Protein AF-A0A0L7LSF8-F1 (afdb_monomer_lite)

Foldseek 3Di:
DDPPPPPPPPVDDDLVVVLVVLVVVLVVCVVVDVALVVSLVVLLQLLLVLLLVVLVVVCVPVVDDDDPAVVSVVVSPDDDWDADPVRPDIDDDDPDDSNCPPPDDDPDRPHPSNSSNVSNSNNNVVD

InterPro domains:
  IPR007194 Transport protein particle (TRAPP) component [PF04051] (19-127)
  IPR016721 Bet3 family [PTHR13048] (2-127)
  IPR016721 Bet3 family [cd14942] (14-127)
  IPR024096 NO signalling/Golgi transport ligand-binding domain superfamily [SSF111126] (11-127)

Structure (mmCIF, N/CA/C/O backbone):
data_AF-A0A0L7LSF8-F1
#
_entry.id   AF-A0A0L7LSF8-F1
#
loop_
_atom_site.group_PDB
_atom_site.id
_atom_site.type_symbol
_atom_site.label_atom_id
_atom_site.label_alt_id
_atom_site.label_comp_id
_atom_site.label_asym_id
_atom_site.label_entity_id
_atom_site.label_seq_id
_atom_site.pdbx_PDB_ins_code
_atom_site.Cartn_x
_atom_site.Cartn_y
_atom_site.Cartn_z
_atom_site.occupancy
_atom_site.B_iso_or_equiv
_atom_site.auth_seq_id
_atom_site.auth_comp_id
_atom_site.auth_asym_id
_atom_site.auth_atom_id
_atom_site.pdbx_PDB_model_num
ATOM 1 N N . MET A 1 1 ? 38.636 9.812 12.679 1.00 36.56 1 MET A N 1
ATOM 2 C CA . MET A 1 1 ? 38.181 8.416 12.519 1.00 36.56 1 MET A CA 1
ATOM 3 C C . MET A 1 1 ? 36.666 8.426 12.444 1.00 36.56 1 MET A C 1
ATOM 5 O O . MET A 1 1 ? 36.015 8.691 13.445 1.00 36.56 1 MET A O 1
ATOM 9 N N . SER A 1 2 ? 36.125 8.290 11.232 1.00 43.12 2 SER A N 1
ATOM 10 C CA . SER A 1 2 ? 34.681 8.303 10.990 1.00 43.12 2 SER A CA 1
ATOM 11 C C . SER A 1 2 ? 34.068 7.060 11.625 1.00 43.12 2 SER A C 1
ATOM 13 O O . SER A 1 2 ? 34.547 5.953 11.381 1.00 43.12 2 SER A O 1
ATOM 15 N N . ARG A 1 3 ? 33.050 7.242 12.472 1.00 41.69 3 ARG A N 1
ATOM 16 C CA . ARG A 1 3 ? 32.240 6.140 12.989 1.00 41.69 3 ARG A CA 1
ATOM 17 C C . ARG A 1 3 ? 31.633 5.431 11.783 1.00 41.69 3 ARG A C 1
ATOM 19 O O . ARG A 1 3 ? 30.719 5.963 11.159 1.00 41.69 3 ARG A O 1
ATOM 26 N N . GLN A 1 4 ? 32.152 4.245 11.468 1.00 39.53 4 GLN A N 1
ATOM 27 C CA . GLN A 1 4 ? 31.444 3.242 10.685 1.00 39.53 4 GLN A CA 1
ATOM 28 C C . GLN A 1 4 ? 30.123 2.992 11.411 1.00 39.53 4 GLN A C 1
ATOM 30 O O . GLN A 1 4 ? 30.052 2.250 12.387 1.00 39.53 4 GLN A O 1
ATOM 35 N N . THR A 1 5 ? 29.082 3.694 10.980 1.00 42.62 5 THR A N 1
ATOM 36 C CA . THR A 1 5 ? 27.708 3.285 11.214 1.00 42.62 5 THR A CA 1
ATOM 37 C C . THR A 1 5 ? 27.631 1.925 10.550 1.00 42.62 5 THR A C 1
ATOM 39 O O . THR A 1 5 ? 27.768 1.822 9.329 1.00 42.62 5 THR A O 1
ATOM 42 N N . SER A 1 6 ? 27.548 0.871 11.356 1.00 41.12 6 SER A N 1
ATOM 43 C CA . SER A 1 6 ? 27.211 -0.454 10.869 1.00 41.12 6 SER A CA 1
ATOM 44 C C . SER A 1 6 ? 25.971 -0.282 9.999 1.00 41.12 6 SER A C 1
ATOM 46 O O . SER A 1 6 ? 24.894 0.053 10.490 1.00 41.12 6 SER A O 1
ATOM 48 N N . ARG A 1 7 ? 26.135 -0.419 8.677 1.00 48.44 7 ARG A N 1
ATOM 49 C CA . ARG A 1 7 ? 25.002 -0.653 7.791 1.00 48.44 7 ARG A CA 1
ATOM 50 C C . ARG A 1 7 ? 24.375 -1.911 8.361 1.00 48.44 7 ARG A C 1
ATOM 52 O O . ARG A 1 7 ? 24.976 -2.975 8.255 1.00 48.44 7 ARG A O 1
ATOM 59 N N . LEU A 1 8 ? 23.251 -1.771 9.060 1.00 45.44 8 LEU A N 1
ATOM 60 C CA . LEU A 1 8 ? 22.424 -2.917 9.393 1.00 45.44 8 LEU A CA 1
ATOM 61 C C . LEU A 1 8 ? 22.259 -3.664 8.070 1.00 45.44 8 LEU A C 1
ATOM 63 O O . LEU A 1 8 ? 21.849 -3.054 7.078 1.00 45.44 8 LEU A O 1
ATOM 67 N N . ASP A 1 9 ? 22.684 -4.925 8.014 1.00 45.66 9 ASP A N 1
ATOM 68 C CA . ASP A 1 9 ? 22.401 -5.782 6.873 1.00 45.66 9 ASP A CA 1
ATOM 69 C C . ASP A 1 9 ? 20.872 -5.833 6.779 1.00 45.66 9 ASP A C 1
ATOM 71 O O . ASP A 1 9 ? 20.207 -6.575 7.498 1.00 45.66 9 ASP A O 1
ATOM 75 N N . ALA A 1 10 ? 20.290 -4.990 5.920 1.00 50.72 10 ALA A N 1
ATOM 76 C CA . ALA A 1 10 ? 18.844 -4.879 5.718 1.00 50.72 10 ALA A CA 1
ATOM 77 C C . ALA A 1 10 ? 18.215 -6.213 5.262 1.00 50.72 10 ALA A C 1
ATOM 79 O O . ALA A 1 10 ? 16.999 -6.346 5.189 1.00 50.72 10 ALA A O 1
ATOM 80 N N . LYS A 1 11 ? 19.060 -7.215 4.981 1.00 52.69 11 LYS A N 1
ATOM 81 C CA . LYS A 1 11 ? 18.747 -8.555 4.494 1.00 52.69 11 LYS A CA 1
ATOM 82 C C . LYS A 1 11 ? 17.921 -9.435 5.433 1.00 52.69 11 LYS A C 1
ATOM 84 O O . LYS A 1 11 ? 17.528 -10.510 4.990 1.00 52.69 11 LYS A O 1
ATOM 89 N N . LYS A 1 12 ? 17.638 -9.051 6.682 1.00 55.84 12 LYS A N 1
ATOM 90 C CA . LYS A 1 12 ? 16.755 -9.863 7.540 1.00 55.84 12 LYS A CA 1
ATOM 91 C C . LYS A 1 12 ? 16.122 -9.072 8.686 1.00 55.84 12 LYS A C 1
ATOM 93 O O . LYS A 1 12 ? 16.293 -9.403 9.854 1.00 55.84 12 LYS A O 1
ATOM 98 N N . VAL A 1 13 ? 15.384 -8.010 8.373 1.00 61.84 13 VAL A N 1
ATOM 99 C CA . VAL A 1 13 ? 14.396 -7.527 9.350 1.00 61.84 13 VAL A CA 1
ATOM 100 C C . VAL A 1 13 ? 13.316 -8.604 9.469 1.00 61.84 13 VAL A C 1
ATOM 102 O O . VAL A 1 13 ? 12.840 -9.105 8.452 1.00 61.84 13 VAL A O 1
ATOM 105 N N . ASN A 1 14 ? 12.988 -9.005 10.699 1.00 76.44 14 ASN A N 1
ATOM 106 C CA . ASN A 1 14 ? 11.994 -10.045 10.957 1.00 76.44 14 ASN A CA 1
ATOM 107 C C . ASN A 1 14 ? 10.616 -9.576 10.446 1.00 76.44 14 ASN A C 1
ATOM 109 O O . ASN A 1 14 ? 10.157 -8.503 10.845 1.00 76.44 14 ASN A O 1
ATOM 113 N N . SER A 1 15 ? 9.973 -10.358 9.573 1.00 81.62 15 SER A N 1
ATOM 114 C CA . SER A 1 15 ? 8.618 -10.082 9.079 1.00 81.62 15 SER A CA 1
ATOM 115 C C . SER A 1 15 ? 7.634 -9.931 10.233 1.00 81.62 15 SER A C 1
ATOM 117 O O . SER A 1 15 ? 6.815 -9.019 10.206 1.00 81.62 15 SER A O 1
ATOM 119 N N . GLU A 1 16 ? 7.804 -10.712 11.300 1.00 85.19 16 GLU A N 1
ATOM 120 C CA . GLU A 1 16 ? 6.983 -10.639 12.511 1.00 85.19 16 GLU A CA 1
ATOM 121 C C . GLU A 1 16 ? 7.052 -9.256 13.172 1.00 85.19 16 GLU A C 1
ATOM 123 O O . GLU A 1 16 ? 6.048 -8.710 13.632 1.00 85.19 16 GLU A O 1
ATOM 128 N N . LEU A 1 17 ? 8.238 -8.638 13.191 1.00 88.19 17 LEU A N 1
ATOM 129 C CA . LEU A 1 17 ? 8.400 -7.302 13.759 1.00 88.19 17 LEU A CA 1
ATOM 130 C C . LEU A 1 17 ? 7.623 -6.271 12.936 1.00 88.19 17 LEU A C 1
ATOM 132 O O . LEU A 1 17 ? 6.971 -5.395 13.508 1.00 88.19 17 LEU A O 1
ATOM 136 N N . LEU A 1 18 ? 7.661 -6.387 11.606 1.00 89.19 18 LEU A N 1
ATOM 137 C CA . LEU A 1 18 ? 6.891 -5.520 10.719 1.00 89.19 18 LEU A CA 1
ATOM 138 C C . LEU A 1 18 ? 5.385 -5.733 10.913 1.00 89.19 18 LEU A C 1
ATOM 140 O O . LEU A 1 18 ? 4.664 -4.749 11.071 1.00 89.19 18 LEU A O 1
ATOM 144 N N . THR A 1 19 ? 4.918 -6.985 10.962 1.00 90.00 19 THR A N 1
ATOM 145 C CA . THR A 1 19 ? 3.495 -7.299 11.162 1.00 90.00 19 THR A CA 1
ATOM 146 C C . THR A 1 19 ? 2.986 -6.773 12.500 1.00 90.00 19 THR A C 1
ATOM 148 O O . THR A 1 19 ? 1.928 -6.154 12.550 1.00 90.00 19 THR A O 1
ATOM 151 N N . LEU A 1 20 ? 3.760 -6.927 13.581 1.00 90.75 20 LEU A N 1
ATOM 152 C CA . LEU A 1 20 ? 3.377 -6.437 14.909 1.00 90.75 20 LEU A CA 1
ATOM 153 C C . LEU A 1 20 ? 3.381 -4.907 14.974 1.00 90.75 20 LEU A C 1
ATOM 155 O O . LEU A 1 20 ? 2.462 -4.309 15.532 1.00 90.75 20 LEU A O 1
ATOM 159 N N . THR A 1 21 ? 4.380 -4.261 14.366 1.00 92.06 21 THR A N 1
ATOM 160 C CA . THR A 1 21 ? 4.449 -2.792 14.298 1.00 92.06 21 THR A CA 1
ATOM 161 C C . THR A 1 21 ? 3.269 -2.227 13.511 1.00 92.06 21 THR A C 1
ATOM 163 O O . THR A 1 21 ? 2.642 -1.254 13.931 1.00 92.06 21 THR A O 1
ATOM 166 N N . TYR A 1 22 ? 2.930 -2.861 12.388 1.00 93.56 22 TYR A N 1
ATOM 167 C CA . TYR A 1 22 ? 1.778 -2.480 11.586 1.00 93.56 22 TYR A CA 1
ATOM 168 C C . TYR A 1 22 ? 0.454 -2.720 12.328 1.00 93.56 22 TYR A C 1
ATOM 170 O O . TYR A 1 22 ? -0.408 -1.843 12.354 1.00 93.56 22 TYR A O 1
ATOM 178 N N . GLY A 1 23 ? 0.314 -3.853 13.020 1.00 92.81 23 GLY A N 1
ATOM 179 C CA . GLY A 1 23 ? -0.825 -4.140 13.893 1.00 92.81 23 GLY A CA 1
ATOM 180 C C . GLY A 1 23 ? -1.019 -3.099 14.992 1.00 92.81 23 GLY A C 1
ATOM 181 O O . GLY A 1 23 ? -2.147 -2.656 15.211 1.00 92.81 23 GLY A O 1
ATOM 182 N N . ALA A 1 24 ? 0.062 -2.647 15.632 1.00 92.81 24 ALA A N 1
ATOM 183 C CA . ALA A 1 24 ? 0.010 -1.581 16.630 1.00 92.81 24 ALA A CA 1
ATOM 184 C C . ALA A 1 24 ? -0.448 -0.243 16.025 1.00 92.81 24 ALA A C 1
ATOM 186 O O . ALA A 1 24 ? -1.299 0.427 16.610 1.00 92.81 24 ALA A O 1
ATOM 187 N N . LEU A 1 25 ? 0.056 0.114 14.838 1.00 93.62 25 LEU A N 1
ATOM 188 C CA . LEU A 1 25 ? -0.365 1.316 14.112 1.00 93.62 25 LEU A CA 1
ATOM 189 C C . LEU A 1 25 ? -1.866 1.283 13.797 1.00 93.62 25 LEU A C 1
ATOM 191 O O . LEU A 1 25 ? -2.587 2.212 14.153 1.00 93.62 25 LEU A O 1
ATOM 195 N N . VAL A 1 26 ? -2.351 0.203 13.179 1.00 92.38 26 VAL A N 1
ATOM 196 C CA . VAL A 1 26 ? -3.772 0.062 12.824 1.00 92.38 26 VAL A C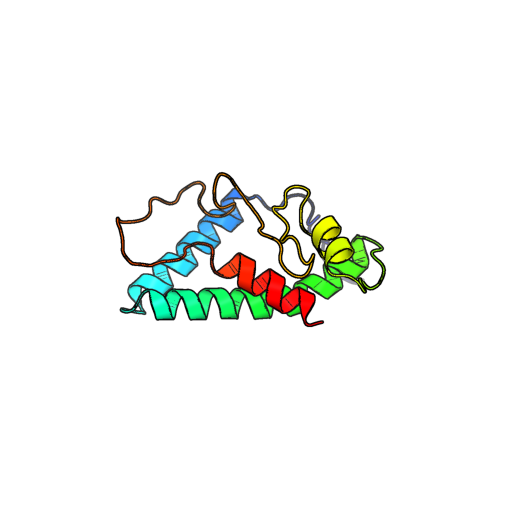A 1
ATOM 197 C C . VAL A 1 26 ? -4.649 0.059 14.078 1.00 92.38 26 VAL A C 1
ATOM 199 O O . VAL A 1 26 ? -5.685 0.718 14.104 1.00 92.38 26 VAL A O 1
ATOM 202 N N . SER A 1 27 ? -4.214 -0.621 15.143 1.00 91.19 27 SER A N 1
ATOM 203 C CA . SER A 1 27 ? -4.931 -0.647 16.423 1.00 91.19 27 SER A CA 1
ATOM 204 C C . SER A 1 27 ? -5.049 0.741 17.046 1.00 91.19 27 SER A C 1
ATOM 206 O O . SER A 1 27 ? -6.077 1.056 17.640 1.00 91.19 27 SER A O 1
ATOM 208 N N . GLN A 1 28 ? -4.014 1.575 16.922 1.00 93.00 28 GLN A N 1
ATOM 209 C CA . GLN A 1 28 ? -4.063 2.958 17.387 1.00 93.00 28 GLN A CA 1
ATOM 210 C C . GLN A 1 28 ? -5.031 3.791 16.540 1.00 93.00 28 GLN A C 1
ATOM 212 O O . GLN A 1 28 ? -5.873 4.493 17.091 1.00 93.00 28 GLN A O 1
ATOM 217 N N . MET A 1 29 ? -4.980 3.656 15.213 1.00 92.44 29 MET A N 1
ATOM 218 C CA . MET A 1 29 ? -5.876 4.381 14.306 1.00 92.44 29 MET A CA 1
ATOM 219 C C . MET A 1 29 ? -7.347 4.026 14.538 1.00 92.44 29 MET A C 1
ATOM 221 O O . MET A 1 29 ? -8.185 4.917 14.552 1.00 92.44 29 MET A O 1
ATOM 225 N N . LEU A 1 30 ? -7.660 2.751 14.783 1.00 90.31 30 LEU A N 1
ATOM 226 C CA . LEU A 1 30 ? -9.021 2.302 15.102 1.00 90.31 30 LEU A CA 1
ATOM 227 C C . LEU A 1 30 ? -9.539 2.820 16.451 1.00 90.31 30 LEU A C 1
ATOM 229 O O . LEU A 1 30 ? -10.747 2.866 16.656 1.00 90.31 30 LEU A O 1
ATOM 233 N N . LYS A 1 31 ? -8.651 3.183 17.385 1.00 91.06 31 LYS A N 1
ATOM 234 C CA . LYS A 1 31 ? -9.043 3.809 18.659 1.00 91.06 31 LYS A CA 1
ATOM 235 C C . LYS A 1 31 ? -9.309 5.304 18.509 1.00 91.06 31 LYS A C 1
ATOM 237 O O . LYS A 1 31 ? -10.118 5.846 19.252 1.00 91.06 31 LYS A O 1
ATOM 242 N N . GLU A 1 32 ? -8.591 5.963 17.604 1.00 92.69 32 GLU A N 1
ATOM 243 C CA . GLU A 1 32 ? -8.659 7.415 17.404 1.00 92.69 32 GLU A CA 1
ATOM 244 C C . GLU A 1 32 ? -9.689 7.830 16.346 1.00 92.69 32 GLU A C 1
ATOM 246 O O . GLU A 1 32 ? -10.181 8.956 16.376 1.00 92.69 32 GLU A O 1
ATOM 251 N N . ILE A 1 33 ? -10.013 6.939 15.407 1.00 90.19 33 ILE A N 1
ATOM 252 C CA . ILE A 1 33 ? -10.901 7.204 14.276 1.00 90.19 33 ILE A CA 1
ATOM 253 C C . ILE A 1 33 ? -12.116 6.285 14.377 1.00 90.19 33 ILE A C 1
ATOM 255 O O . ILE A 1 33 ? -11.999 5.067 14.268 1.00 90.19 33 ILE A O 1
ATOM 259 N N . GLU A 1 34 ? -13.296 6.884 14.527 1.00 87.69 34 GLU A N 1
ATOM 260 C CA . GLU A 1 34 ? -14.563 6.148 14.609 1.00 87.69 34 GLU A CA 1
ATOM 261 C C . GLU A 1 34 ? -14.953 5.503 13.270 1.00 87.69 34 GLU A C 1
ATOM 263 O O . GLU A 1 34 ? -15.523 4.413 13.245 1.00 87.69 34 GLU A O 1
ATOM 268 N N . ASN A 1 35 ? -14.641 6.166 12.149 1.00 90.44 35 ASN A N 1
ATOM 269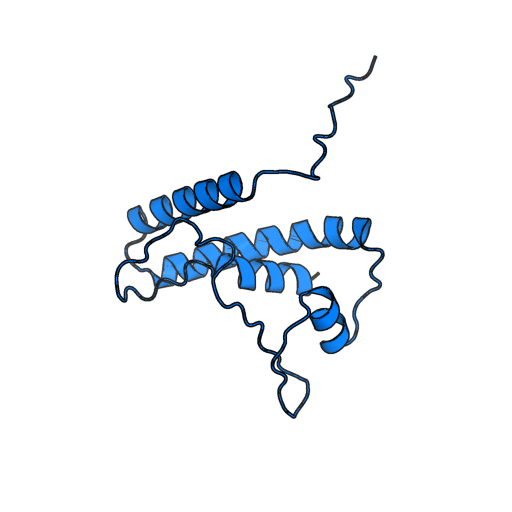 C CA . ASN A 1 35 ? -15.009 5.703 10.816 1.00 90.44 35 ASN A CA 1
ATOM 270 C C . ASN A 1 35 ? -13.905 4.831 10.170 1.00 90.44 35 ASN A C 1
ATOM 272 O O . ASN A 1 35 ? -12.837 5.346 9.817 1.00 90.44 35 ASN A O 1
ATOM 276 N N . PRO A 1 36 ? -14.161 3.537 9.914 1.00 89.62 36 PRO A N 1
ATOM 277 C CA . PRO A 1 36 ? -13.198 2.633 9.283 1.00 89.62 36 PRO A CA 1
ATOM 278 C C . PRO A 1 36 ? -12.799 3.054 7.858 1.00 89.62 36 PRO A C 1
ATOM 280 O O . PRO A 1 36 ? -11.676 2.779 7.433 1.00 89.62 36 PRO A O 1
ATOM 283 N N . ASP A 1 37 ? -13.655 3.772 7.126 1.00 92.06 37 ASP A N 1
ATOM 284 C CA . ASP A 1 37 ? -13.296 4.297 5.803 1.00 92.06 37 ASP A CA 1
ATOM 285 C C . ASP A 1 37 ? -12.225 5.386 5.875 1.00 92.06 37 ASP A C 1
ATOM 287 O O . ASP A 1 37 ? -11.375 5.496 4.988 1.00 92.06 37 ASP A O 1
ATOM 291 N N . ASP A 1 38 ? -12.224 6.180 6.942 1.00 93.56 38 ASP A N 1
ATOM 292 C CA . ASP A 1 38 ? -11.200 7.199 7.139 1.00 93.56 38 ASP A CA 1
ATOM 293 C C . ASP A 1 38 ? -9.877 6.563 7.583 1.00 93.56 38 ASP A C 1
ATOM 295 O O . ASP A 1 38 ? -8.817 6.997 7.127 1.00 93.56 38 ASP A O 1
ATOM 299 N N . VAL A 1 39 ? -9.921 5.458 8.339 1.00 93.38 39 VAL A N 1
ATOM 300 C CA . VAL A 1 39 ? -8.739 4.612 8.591 1.00 93.38 39 VAL A CA 1
ATOM 301 C C . VAL A 1 39 ? -8.168 4.087 7.271 1.00 93.38 39 VAL A C 1
ATOM 303 O O . VAL A 1 39 ? -6.967 4.221 7.035 1.00 93.38 39 VAL A O 1
ATOM 306 N N . ASN A 1 40 ? -9.012 3.571 6.370 1.00 94.12 40 ASN A N 1
ATOM 307 C CA . ASN A 1 40 ? -8.584 3.069 5.059 1.00 94.12 40 ASN A CA 1
ATOM 308 C C . ASN A 1 40 ? -7.849 4.143 4.239 1.00 94.12 40 ASN A C 1
ATOM 310 O O . ASN A 1 40 ? -6.767 3.881 3.710 1.00 94.12 40 ASN A O 1
ATOM 314 N N . LYS A 1 41 ? -8.395 5.367 4.174 1.00 95.25 41 LYS A N 1
ATOM 315 C CA . LYS A 1 41 ? -7.761 6.499 3.471 1.00 95.25 41 LYS A CA 1
ATOM 316 C C . LYS A 1 41 ? -6.415 6.874 4.085 1.00 95.25 41 LYS A C 1
ATOM 318 O O . LYS A 1 41 ? -5.466 7.182 3.364 1.00 95.25 41 LYS A O 1
ATOM 323 N N . GLN A 1 42 ? -6.320 6.870 5.414 1.00 95.25 42 GLN A N 1
ATOM 324 C CA . GLN A 1 42 ? -5.069 7.189 6.098 1.00 95.25 42 GLN A CA 1
ATOM 325 C C . GLN A 1 42 ? -4.007 6.108 5.872 1.00 95.25 42 GLN A C 1
ATOM 327 O O . GLN A 1 42 ? -2.861 6.446 5.583 1.00 95.25 42 GLN A O 1
ATOM 332 N N . LEU A 1 43 ? -4.377 4.824 5.920 1.00 95.25 43 LEU A N 1
ATOM 333 C CA . LEU A 1 43 ? -3.467 3.721 5.600 1.00 95.25 43 LEU A CA 1
ATOM 334 C C . LEU A 1 43 ? -2.947 3.820 4.165 1.00 95.25 43 LEU A C 1
ATOM 336 O O . LEU A 1 43 ? -1.742 3.695 3.941 1.00 95.25 43 LEU A O 1
ATOM 340 N N . GLU A 1 44 ? -3.823 4.123 3.206 1.00 95.81 44 GLU A N 1
ATOM 341 C CA . GLU A 1 44 ? -3.418 4.338 1.817 1.00 95.81 44 GLU A CA 1
ATOM 342 C C . GLU A 1 44 ? -2.468 5.538 1.687 1.00 95.81 44 GLU A C 1
ATOM 344 O O . GLU A 1 44 ? -1.454 5.456 0.996 1.00 95.81 44 GLU A O 1
ATOM 349 N N . ARG A 1 45 ? -2.737 6.646 2.389 1.00 96.19 45 ARG A N 1
ATOM 350 C CA . ARG A 1 45 ? -1.868 7.833 2.386 1.00 96.19 45 ARG A CA 1
ATOM 351 C C . ARG A 1 45 ? -0.484 7.542 2.968 1.00 96.19 45 ARG A C 1
ATOM 353 O O . ARG A 1 45 ? 0.516 8.018 2.428 1.00 96.19 45 ARG A O 1
ATOM 360 N N . ILE A 1 46 ? -0.416 6.784 4.063 1.00 96.25 46 ILE A N 1
ATOM 361 C CA . ILE A 1 46 ? 0.853 6.335 4.651 1.00 96.25 46 ILE A CA 1
ATOM 362 C C . ILE A 1 46 ? 1.602 5.473 3.634 1.00 96.25 46 ILE A C 1
ATOM 364 O O . ILE A 1 46 ? 2.767 5.751 3.349 1.00 96.25 46 ILE A O 1
ATOM 368 N N . GLY A 1 47 ? 0.911 4.503 3.028 1.00 95.88 47 GLY A N 1
ATOM 369 C CA . GLY A 1 47 ? 1.446 3.671 1.956 1.00 95.88 47 GLY A CA 1
ATOM 370 C C . GLY A 1 47 ? 2.011 4.499 0.808 1.00 95.88 47 GLY A C 1
ATOM 371 O O . GLY A 1 47 ? 3.168 4.326 0.449 1.00 95.88 47 GLY A O 1
ATOM 372 N N . TYR A 1 48 ? 1.252 5.463 0.292 1.00 97.50 48 TYR A N 1
ATOM 373 C CA . TYR A 1 48 ? 1.675 6.348 -0.795 1.00 97.50 48 TYR A CA 1
ATOM 374 C C . TYR A 1 48 ? 2.994 7.064 -0.492 1.00 97.50 48 TYR A C 1
ATOM 376 O O . TYR A 1 48 ? 3.935 6.999 -1.282 1.00 97.50 48 TYR A O 1
ATOM 384 N N . ASN A 1 49 ? 3.103 7.683 0.685 1.00 96.44 49 ASN A N 1
ATOM 385 C CA . ASN A 1 49 ? 4.330 8.369 1.091 1.00 96.44 49 ASN A CA 1
ATOM 386 C C . ASN A 1 49 ? 5.514 7.403 1.257 1.00 96.44 49 ASN A C 1
ATOM 388 O O . ASN A 1 49 ? 6.657 7.791 1.012 1.00 96.44 49 ASN A O 1
ATOM 392 N N . MET A 1 50 ? 5.256 6.160 1.680 1.00 95.44 50 MET A N 1
ATOM 393 C CA . MET A 1 50 ? 6.277 5.113 1.707 1.00 95.44 50 MET A CA 1
ATOM 394 C C . MET A 1 50 ? 6.704 4.728 0.289 1.00 95.44 50 MET A C 1
ATOM 396 O O . MET A 1 50 ? 7.899 4.708 0.014 1.00 95.44 50 MET A O 1
ATOM 400 N N . GLY A 1 51 ? 5.756 4.490 -0.619 1.00 94.75 51 GLY A N 1
ATOM 401 C CA . GLY A 1 51 ? 6.004 4.115 -2.013 1.00 94.75 51 GLY A CA 1
ATOM 402 C C . GLY A 1 51 ? 6.902 5.102 -2.754 1.00 94.75 51 GLY A C 1
ATOM 403 O O . GLY A 1 51 ? 7.902 4.696 -3.343 1.00 94.75 51 GLY A O 1
ATOM 404 N N . VAL A 1 52 ? 6.612 6.401 -2.619 1.00 95.25 52 VAL A N 1
ATOM 405 C CA . VAL A 1 52 ? 7.406 7.496 -3.213 1.00 95.25 52 VAL A CA 1
ATOM 406 C C . VAL A 1 52 ? 8.875 7.464 -2.771 1.00 95.25 52 VAL A C 1
ATOM 408 O O . VAL A 1 52 ? 9.751 7.890 -3.513 1.00 95.25 52 VAL A O 1
ATOM 411 N N . ARG A 1 53 ? 9.170 6.959 -1.567 1.00 93.81 53 ARG A N 1
ATOM 412 C CA . ARG A 1 53 ? 10.547 6.833 -1.057 1.00 93.81 53 ARG A CA 1
ATOM 413 C C . ARG A 1 53 ? 11.173 5.480 -1.384 1.00 93.81 53 ARG A C 1
ATOM 415 O O . ARG A 1 53 ? 12.375 5.396 -1.610 1.00 93.81 53 ARG A O 1
ATOM 422 N N . LEU A 1 54 ? 10.372 4.415 -1.378 1.00 91.12 54 LEU A N 1
ATOM 423 C CA . LEU A 1 54 ? 10.837 3.048 -1.617 1.00 91.12 54 LEU A CA 1
ATOM 424 C C . LEU A 1 54 ? 11.292 2.836 -3.062 1.00 91.12 54 LEU A C 1
ATOM 426 O O . LEU A 1 54 ? 12.208 2.049 -3.292 1.00 91.12 54 LEU A O 1
ATOM 430 N N . ILE A 1 55 ? 10.689 3.540 -4.022 1.00 91.44 55 ILE A N 1
ATOM 431 C CA . ILE A 1 55 ? 11.032 3.404 -5.441 1.00 91.44 55 ILE A CA 1
ATOM 432 C C . ILE A 1 55 ? 12.500 3.742 -5.736 1.00 91.44 55 ILE A C 1
ATOM 434 O O . ILE A 1 55 ? 13.136 3.042 -6.520 1.00 91.44 55 ILE A O 1
ATOM 438 N N . GLU A 1 56 ? 13.082 4.739 -5.064 1.00 89.00 56 GLU A N 1
ATOM 439 C CA . GLU A 1 56 ? 14.494 5.101 -5.253 1.00 89.00 56 GLU A CA 1
ATOM 440 C C . GLU A 1 56 ? 15.432 3.953 -4.847 1.00 89.00 56 GLU A C 1
ATOM 442 O O . GLU A 1 56 ? 16.350 3.596 -5.590 1.00 89.00 56 GLU A O 1
ATOM 447 N N . ASP A 1 57 ? 15.172 3.328 -3.693 1.00 88.44 57 ASP A N 1
ATOM 448 C CA . ASP A 1 57 ? 15.947 2.177 -3.215 1.00 88.44 57 ASP A CA 1
ATOM 449 C C . ASP A 1 57 ? 15.699 0.933 -4.091 1.00 88.44 57 ASP A C 1
ATOM 451 O O . ASP A 1 57 ? 16.635 0.188 -4.392 1.00 88.44 57 ASP A O 1
ATOM 455 N N . PHE A 1 58 ? 14.470 0.740 -4.583 1.00 88.44 58 PHE A N 1
ATOM 456 C CA . PHE A 1 58 ? 14.137 -0.334 -5.521 1.00 88.44 58 PHE A CA 1
ATOM 457 C C . PHE A 1 58 ? 14.913 -0.212 -6.840 1.00 88.44 58 PHE A C 1
ATOM 459 O O . PHE A 1 58 ? 15.528 -1.188 -7.285 1.00 88.44 58 PHE A O 1
ATOM 466 N N . LEU A 1 59 ? 14.931 0.975 -7.455 1.00 87.69 59 LEU A N 1
ATOM 467 C CA . LEU A 1 59 ? 15.650 1.226 -8.708 1.00 87.69 59 LEU A CA 1
ATOM 468 C C . LEU A 1 59 ? 17.165 1.073 -8.526 1.00 87.69 59 LEU A C 1
ATOM 470 O O . LEU A 1 59 ? 17.829 0.465 -9.368 1.00 87.69 59 LEU A O 1
ATOM 474 N N . ALA A 1 60 ? 17.706 1.535 -7.395 1.00 88.06 60 ALA A N 1
ATOM 475 C CA . ALA A 1 60 ? 19.127 1.403 -7.078 1.00 88.06 60 ALA A CA 1
ATOM 476 C C . ALA A 1 60 ? 19.577 -0.059 -6.888 1.00 88.06 60 ALA A C 1
ATOM 478 O O . ALA A 1 60 ? 20.737 -0.381 -7.150 1.00 88.06 60 ALA A O 1
ATOM 479 N N . ARG A 1 61 ? 18.686 -0.953 -6.431 1.00 86.69 61 ARG A N 1
ATOM 480 C CA . ARG A 1 61 ? 19.020 -2.358 -6.121 1.00 86.69 61 ARG A CA 1
ATOM 481 C C . ARG A 1 61 ? 18.682 -3.357 -7.219 1.00 86.69 61 ARG A C 1
ATOM 483 O O . ARG A 1 61 ? 19.360 -4.376 -7.316 1.00 86.69 61 ARG A O 1
ATOM 490 N N . THR A 1 62 ? 17.633 -3.119 -8.004 1.00 81.62 62 THR A N 1
ATOM 491 C CA . THR A 1 62 ? 17.108 -4.124 -8.949 1.00 81.62 62 THR A CA 1
ATOM 492 C C . THR A 1 62 ? 17.626 -3.968 -10.375 1.00 81.62 62 THR A C 1
ATOM 494 O O . THR A 1 62 ? 17.303 -4.796 -11.225 1.00 81.62 62 THR A O 1
ATOM 497 N N . THR A 1 63 ? 18.433 -2.935 -10.662 1.00 78.69 63 THR A N 1
ATOM 498 C CA . THR A 1 63 ? 18.891 -2.581 -12.026 1.00 78.69 63 THR A CA 1
ATOM 499 C C . THR A 1 63 ? 17.743 -2.494 -13.039 1.00 78.69 63 THR A C 1
ATOM 501 O O . THR A 1 63 ? 17.933 -2.706 -14.234 1.00 78.69 63 THR A O 1
ATOM 504 N N . SER A 1 64 ? 16.525 -2.226 -12.559 1.00 79.31 64 SER A N 1
ATOM 505 C CA . SER A 1 64 ? 15.347 -2.158 -13.414 1.00 79.31 64 SER A CA 1
ATOM 506 C C . SER A 1 64 ? 15.394 -0.869 -14.229 1.00 79.31 64 SER A C 1
ATOM 508 O O . SER A 1 64 ? 15.590 0.216 -13.682 1.00 79.31 64 SER A O 1
ATOM 510 N N . ASN A 1 65 ? 15.217 -0.997 -15.542 1.00 77.62 65 ASN A N 1
ATOM 511 C CA . ASN A 1 65 ? 15.036 0.152 -16.423 1.00 77.62 65 ASN A CA 1
ATOM 512 C C . ASN A 1 65 ? 13.669 0.803 -16.167 1.00 77.62 65 ASN A C 1
ATOM 514 O O . ASN A 1 65 ? 12.790 0.209 -15.538 1.00 77.62 65 ASN A O 1
ATOM 518 N N . ARG A 1 66 ? 13.487 2.028 -16.674 1.00 80.56 66 ARG A N 1
ATOM 519 C CA . ARG A 1 66 ? 12.183 2.703 -16.649 1.00 80.56 66 ARG A CA 1
ATOM 520 C C . ARG A 1 66 ? 11.151 1.824 -17.353 1.00 80.56 66 ARG A C 1
ATOM 522 O O . ARG A 1 66 ? 11.356 1.473 -18.511 1.00 80.56 66 ARG A O 1
ATOM 529 N N . CYS A 1 67 ? 10.086 1.474 -16.639 1.00 83.12 67 CYS A N 1
ATOM 530 C CA . CYS A 1 67 ? 8.970 0.714 -17.190 1.00 83.12 67 CYS A CA 1
ATOM 531 C C . CYS A 1 67 ? 8.125 1.658 -18.051 1.00 83.12 67 CYS A C 1
ATOM 533 O O . CYS A 1 67 ? 7.789 2.755 -17.600 1.00 83.12 67 CYS A O 1
ATOM 535 N N . MET A 1 68 ? 7.818 1.258 -19.284 1.00 84.19 68 MET A N 1
ATOM 536 C CA . MET A 1 68 ? 7.029 2.073 -20.222 1.00 84.19 68 MET A CA 1
ATOM 537 C C . MET A 1 68 ? 5.630 1.498 -20.436 1.00 84.19 68 MET A C 1
ATOM 539 O O . MET A 1 68 ? 4.698 2.236 -20.751 1.00 84.19 68 MET A O 1
ATOM 543 N N . GLU A 1 69 ? 5.479 0.190 -20.233 1.00 84.44 69 GLU A N 1
ATOM 544 C CA . GLU A 1 69 ? 4.209 -0.513 -20.357 1.00 84.44 69 GLU A CA 1
ATOM 545 C C . GLU A 1 69 ? 3.761 -1.088 -19.016 1.00 84.44 69 GLU A C 1
ATOM 547 O O . GLU A 1 69 ? 4.564 -1.527 -18.189 1.00 84.44 69 GLU A O 1
ATOM 552 N N . MET A 1 70 ? 2.444 -1.155 -18.813 1.00 83.69 70 MET A N 1
ATOM 553 C CA . MET A 1 70 ? 1.878 -1.682 -17.571 1.00 83.69 70 MET A CA 1
ATOM 554 C C . MET A 1 70 ? 2.239 -3.156 -17.340 1.00 83.69 70 MET A C 1
ATOM 556 O O . MET A 1 70 ? 2.331 -3.605 -16.199 1.00 83.69 70 MET A O 1
ATOM 560 N N . ARG A 1 71 ? 2.500 -3.900 -18.419 1.00 83.06 71 ARG A N 1
ATOM 561 C CA . ARG A 1 71 ? 2.924 -5.300 -18.372 1.00 83.06 71 ARG A CA 1
ATOM 562 C C . ARG A 1 71 ? 4.319 -5.475 -17.785 1.00 83.06 71 ARG A C 1
ATOM 564 O O . ARG A 1 71 ? 4.500 -6.324 -16.922 1.00 83.06 71 ARG A O 1
ATOM 571 N N . GLU A 1 72 ? 5.261 -4.617 -18.170 1.00 85.94 72 GLU A N 1
ATOM 572 C CA . GLU A 1 72 ? 6.606 -4.605 -17.584 1.00 85.94 72 GLU A CA 1
ATOM 573 C C . GLU A 1 72 ? 6.545 -4.272 -16.091 1.00 85.94 72 GLU A C 1
ATOM 575 O O . GLU A 1 72 ? 7.197 -4.916 -15.272 1.00 85.94 72 GLU A O 1
ATOM 580 N N . THR A 1 73 ? 5.717 -3.290 -15.731 1.00 86.50 73 THR A N 1
ATOM 581 C CA . THR A 1 73 ? 5.489 -2.897 -14.339 1.00 86.50 73 THR A CA 1
ATOM 582 C C . THR A 1 73 ? 4.915 -4.045 -13.509 1.00 86.50 73 THR A C 1
ATOM 584 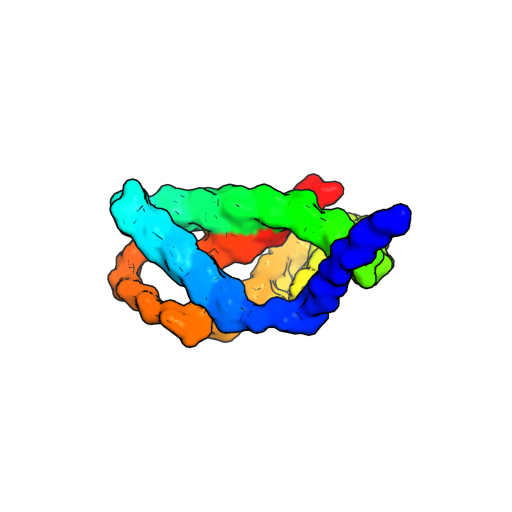O O . THR A 1 73 ? 5.374 -4.296 -12.394 1.00 86.50 73 THR A O 1
ATOM 587 N N . ALA A 1 74 ? 3.925 -4.756 -14.049 1.00 84.50 74 ALA A N 1
ATOM 588 C CA . ALA A 1 74 ? 3.334 -5.918 -13.404 1.00 84.50 74 ALA A CA 1
ATOM 589 C C . ALA A 1 74 ? 4.397 -7.004 -13.169 1.00 84.50 74 ALA A C 1
ATOM 591 O O . ALA A 1 74 ? 4.591 -7.426 -12.031 1.00 84.50 74 ALA A O 1
ATOM 592 N N . ASP A 1 75 ? 5.184 -7.358 -14.186 1.00 83.44 75 ASP A N 1
ATOM 593 C CA . ASP A 1 75 ? 6.246 -8.368 -14.065 1.00 83.44 75 ASP A CA 1
ATOM 594 C C . ASP A 1 75 ? 7.281 -8.032 -12.970 1.00 83.44 75 ASP A C 1
ATOM 596 O O . ASP A 1 75 ? 7.915 -8.926 -12.402 1.00 83.44 75 ASP A O 1
ATOM 600 N N . LYS A 1 76 ? 7.456 -6.744 -12.637 1.00 84.62 76 LYS A N 1
ATOM 601 C CA . LYS A 1 76 ? 8.324 -6.284 -11.539 1.00 84.62 76 LYS A CA 1
ATOM 602 C C . LYS A 1 76 ? 7.676 -6.328 -10.154 1.00 84.62 76 LYS A C 1
ATOM 604 O O . LYS A 1 76 ? 8.409 -6.389 -9.168 1.00 84.62 76 LYS A O 1
ATOM 609 N N . LEU A 1 77 ? 6.348 -6.291 -10.063 1.00 82.56 77 LEU A N 1
ATOM 610 C CA . LEU A 1 77 ? 5.600 -6.301 -8.801 1.00 82.56 77 LEU A CA 1
ATOM 611 C C . LEU A 1 77 ? 5.383 -7.719 -8.257 1.00 82.56 77 LEU A C 1
ATOM 613 O O . LEU A 1 77 ? 5.671 -7.978 -7.089 1.00 82.56 77 LEU A O 1
ATOM 617 N N . GLN A 1 78 ? 4.858 -8.634 -9.077 1.00 75.38 78 GLN A N 1
ATOM 618 C CA . GLN A 1 78 ? 4.541 -10.011 -8.674 1.00 75.38 78 GLN A CA 1
ATOM 619 C C . GLN A 1 78 ? 4.544 -10.946 -9.892 1.00 75.38 78 GLN A C 1
ATOM 621 O O . GLN A 1 78 ? 4.639 -10.504 -11.022 1.00 75.38 78 GLN A O 1
ATOM 626 N N . GLN A 1 79 ? 4.457 -12.258 -9.676 1.00 59.53 79 GLN A N 1
ATOM 627 C CA . GLN A 1 79 ? 4.339 -13.255 -10.749 1.00 59.53 79 GLN A CA 1
ATOM 628 C C . GLN A 1 79 ? 2.887 -13.656 -11.075 1.00 59.53 79 GLN A C 1
ATOM 630 O O . GLN A 1 79 ? 2.654 -14.282 -12.105 1.00 59.53 79 GLN A O 1
ATOM 635 N N . ALA A 1 80 ? 1.910 -13.336 -10.217 1.00 57.81 80 ALA A N 1
ATOM 636 C CA . ALA A 1 80 ? 0.524 -13.787 -10.355 1.00 57.81 80 ALA A CA 1
ATOM 637 C C . ALA A 1 80 ? -0.419 -12.605 -10.619 1.00 57.81 80 ALA A C 1
ATOM 639 O O . ALA A 1 80 ? -0.608 -11.754 -9.750 1.00 57.81 80 ALA A O 1
ATOM 640 N N . PHE A 1 81 ? -1.021 -12.588 -11.811 1.00 74.31 81 PHE A N 1
ATOM 641 C CA . PHE A 1 81 ? -1.939 -11.544 -12.262 1.00 74.31 81 PHE A CA 1
ATOM 642 C C . PHE A 1 81 ? -3.164 -12.117 -12.965 1.00 74.31 81 PHE A C 1
ATOM 644 O O . PHE A 1 81 ? -3.052 -13.071 -13.734 1.00 74.31 81 PHE A O 1
ATOM 651 N N . SER A 1 82 ? -4.310 -11.462 -12.780 1.00 79.75 82 SER A N 1
ATOM 652 C CA . SER A 1 82 ? -5.456 -11.587 -13.686 1.00 79.75 82 SER A CA 1
ATOM 653 C C . SER A 1 82 ? -5.553 -10.329 -14.542 1.00 79.75 82 SER A C 1
ATOM 655 O O . SER A 1 82 ? -5.791 -9.255 -13.999 1.00 79.75 82 SER A O 1
ATOM 657 N N . TRP A 1 83 ? -5.361 -10.455 -15.854 1.00 82.19 83 TRP A N 1
ATOM 658 C CA . TRP A 1 83 ? -5.370 -9.338 -16.805 1.00 82.19 83 TRP A CA 1
ATOM 659 C C . TRP A 1 83 ? -6.749 -9.112 -17.427 1.00 82.19 83 TRP A C 1
ATOM 661 O O . TRP A 1 83 ? -7.468 -10.074 -17.705 1.00 82.19 83 TRP A O 1
ATOM 671 N N . SER A 1 84 ? -7.093 -7.851 -17.698 1.00 85.44 84 SER A N 1
ATOM 672 C CA . SER A 1 84 ? -8.229 -7.507 -18.557 1.00 85.44 84 SER A CA 1
ATOM 673 C C . SER A 1 84 ? -7.940 -7.870 -20.016 1.00 85.44 84 SER A C 1
ATOM 675 O O . SER A 1 84 ? -6.790 -7.948 -20.454 1.00 85.44 84 SER A O 1
ATOM 677 N N . SER A 1 85 ? -8.997 -8.060 -20.808 1.00 81.25 85 SER A N 1
ATOM 678 C CA . SER A 1 85 ? -8.880 -8.316 -22.250 1.00 81.25 85 SER A CA 1
ATOM 679 C C . SER A 1 85 ? -8.238 -7.159 -23.025 1.00 81.25 85 SER A C 1
ATOM 681 O O . SER A 1 85 ? -7.684 -7.378 -24.099 1.00 81.25 85 SER A O 1
ATOM 683 N N . SER A 1 86 ? -8.323 -5.939 -22.495 1.00 82.75 86 SER A N 1
ATOM 684 C CA . SER A 1 86 ? -7.739 -4.713 -23.048 1.00 82.75 86 SER A CA 1
ATOM 685 C C . SER A 1 86 ? -6.273 -4.505 -22.650 1.00 82.75 86 SER A C 1
ATOM 687 O O . SER A 1 86 ? -5.593 -3.703 -23.285 1.00 82.75 86 SER A O 1
ATOM 689 N N . GLY A 1 87 ? -5.761 -5.233 -21.650 1.00 78.56 87 GLY A N 1
ATOM 690 C CA . GLY A 1 87 ? -4.374 -5.113 -21.183 1.00 78.56 87 GLY A CA 1
ATOM 691 C C . GLY A 1 87 ? -4.072 -3.827 -20.401 1.00 78.56 87 GLY A C 1
ATOM 692 O O . GLY A 1 87 ? -2.909 -3.528 -20.142 1.00 78.56 87 GLY A O 1
ATOM 693 N N . ASP A 1 88 ? -5.107 -3.078 -20.028 1.00 82.81 88 ASP A N 1
ATOM 694 C CA . ASP A 1 88 ? -5.065 -1.813 -19.285 1.00 82.81 88 ASP A CA 1
ATOM 695 C C . ASP A 1 88 ? -5.399 -1.967 -17.794 1.00 82.81 88 ASP A C 1
ATOM 697 O O . ASP A 1 88 ? -5.226 -1.024 -17.026 1.00 82.81 88 ASP A O 1
ATOM 701 N N . GLU A 1 89 ? -5.786 -3.168 -17.359 1.00 86.12 89 GLU A N 1
ATOM 702 C CA . GLU A 1 89 ? -6.019 -3.499 -15.955 1.00 86.12 89 GLU A CA 1
ATOM 703 C C . GLU A 1 89 ? -5.427 -4.873 -15.618 1.00 86.12 89 GLU A C 1
ATOM 705 O O . GLU A 1 89 ? -5.495 -5.823 -16.406 1.00 86.12 89 GLU A O 1
ATOM 710 N N . PHE A 1 90 ? -4.863 -4.996 -14.416 1.00 88.38 90 PHE A N 1
ATOM 711 C CA . PHE A 1 90 ? -4.516 -6.284 -13.826 1.00 88.38 90 PHE A CA 1
ATOM 712 C C . PHE A 1 90 ? -4.923 -6.329 -12.354 1.00 88.38 90 PHE A C 1
ATOM 714 O O . PHE A 1 90 ? -4.965 -5.311 -11.667 1.00 88.38 90 PHE A O 1
ATOM 721 N N . SER A 1 91 ? -5.184 -7.530 -11.849 1.00 86.75 91 SER A N 1
ATOM 722 C CA . SER A 1 91 ? -5.425 -7.783 -10.428 1.00 86.75 91 SER A CA 1
ATOM 723 C C . SER A 1 91 ? -4.255 -8.536 -9.811 1.00 86.75 91 SER A C 1
ATOM 725 O O . SER A 1 91 ? -3.847 -9.572 -10.336 1.00 86.75 91 SER A O 1
ATOM 727 N N . LEU A 1 92 ? -3.753 -8.027 -8.686 1.00 85.50 92 LEU A N 1
ATOM 728 C CA . LEU A 1 92 ? -2.826 -8.725 -7.794 1.00 85.50 92 LEU A CA 1
ATOM 729 C C . LEU A 1 92 ? -3.638 -9.589 -6.831 1.00 85.50 92 LEU A C 1
ATOM 731 O O . LEU A 1 92 ? -4.503 -9.072 -6.122 1.00 85.50 92 LEU A O 1
ATOM 735 N N . VAL A 1 93 ? -3.371 -10.893 -6.815 1.00 83.19 93 VAL A N 1
ATOM 736 C CA . VAL A 1 93 ? -4.093 -11.843 -5.962 1.00 83.19 93 VAL A CA 1
ATOM 737 C C . VAL A 1 93 ? -3.115 -12.482 -4.988 1.00 83.19 93 VAL A C 1
ATOM 739 O O . VAL A 1 93 ? -2.087 -13.037 -5.380 1.00 83.19 93 VAL A O 1
ATOM 742 N N . TRP A 1 94 ? -3.461 -12.404 -3.708 1.00 80.25 94 TRP A N 1
ATOM 743 C CA . TRP A 1 94 ? -2.799 -13.120 -2.627 1.00 80.25 94 TRP A CA 1
ATOM 744 C C . TRP A 1 94 ? -3.846 -13.927 -1.871 1.00 80.25 94 TRP A C 1
ATOM 746 O O . TRP A 1 94 ? -4.944 -13.425 -1.631 1.00 80.25 94 TRP A O 1
ATOM 756 N N . ASP A 1 95 ? -3.490 -15.143 -1.457 1.00 80.38 95 ASP A N 1
ATOM 757 C CA . ASP A 1 95 ? -4.378 -15.990 -0.651 1.00 80.38 95 ASP A CA 1
ATOM 758 C C . ASP A 1 95 ? -4.668 -15.358 0.715 1.00 80.38 95 ASP A C 1
ATOM 760 O O . ASP A 1 95 ? -5.762 -15.482 1.262 1.00 80.38 95 ASP A O 1
ATOM 764 N N . GLN A 1 96 ? -3.677 -14.651 1.263 1.00 79.31 96 GLN A N 1
ATOM 765 C CA . GLN A 1 96 ? -3.773 -13.912 2.513 1.00 79.31 96 GLN A CA 1
ATOM 766 C C . GLN A 1 96 ? -2.993 -12.610 2.418 1.00 79.31 96 GLN A C 1
ATOM 768 O O . GLN A 1 96 ? -2.025 -12.492 1.662 1.00 79.31 96 GLN A O 1
ATOM 773 N N . CYS A 1 97 ? -3.396 -11.619 3.210 1.00 80.88 97 CYS A N 1
ATOM 774 C CA . CYS A 1 97 ? -2.627 -10.396 3.264 1.00 80.88 97 CYS A CA 1
ATOM 775 C C . CYS A 1 97 ? -1.255 -10.640 3.923 1.00 80.88 97 CYS A C 1
ATOM 777 O O . CYS A 1 97 ? -1.198 -11.178 5.029 1.00 80.88 97 CYS A O 1
ATOM 779 N N . PRO A 1 98 ? -0.152 -10.144 3.329 1.00 80.75 98 PRO A N 1
ATOM 780 C CA . PRO A 1 98 ? 1.201 -10.341 3.858 1.00 80.75 98 PRO A CA 1
ATOM 781 C C . PRO A 1 98 ? 1.444 -9.706 5.237 1.00 80.75 98 PRO A C 1
ATOM 783 O O . PRO A 1 98 ? 2.469 -9.967 5.856 1.00 80.75 98 PRO A O 1
ATOM 786 N N . LEU A 1 99 ? 0.536 -8.849 5.711 1.00 85.88 99 LEU A N 1
ATOM 787 C CA . LEU A 1 99 ? 0.649 -8.158 6.994 1.00 85.88 99 LEU A CA 1
ATOM 788 C C . LEU A 1 99 ? -0.282 -8.723 8.078 1.00 85.88 99 LEU A C 1
ATOM 790 O O . LEU A 1 99 ? -0.221 -8.257 9.212 1.00 85.88 99 LEU A O 1
ATOM 794 N N . SER A 1 100 ? -1.151 -9.689 7.753 1.00 84.88 100 SER A N 1
ATOM 795 C CA . SER A 1 100 ? -2.233 -10.140 8.643 1.00 84.88 100 SER A CA 1
ATOM 796 C C . SER A 1 100 ? -1.948 -11.442 9.401 1.00 84.88 100 SER A C 1
ATOM 798 O O . SER A 1 100 ? -2.882 -12.034 9.927 1.00 84.88 100 SER A O 1
ATOM 800 N N . GLU A 1 101 ? -0.694 -11.894 9.472 1.00 84.44 101 GLU A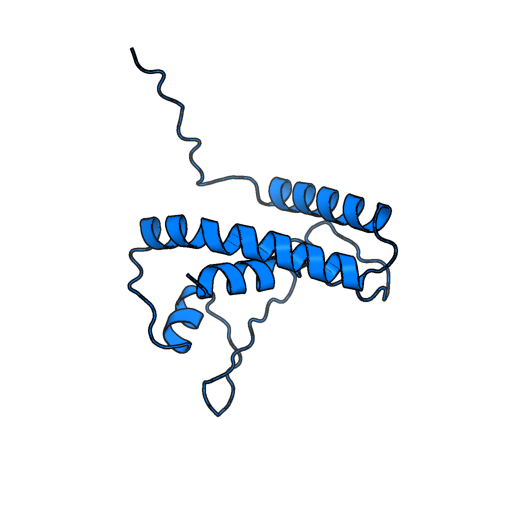 N 1
ATOM 801 C CA . GLU A 1 101 ? -0.312 -13.205 10.036 1.00 84.44 101 GLU A CA 1
ATOM 802 C C . GLU A 1 101 ? -0.807 -13.438 11.481 1.00 84.44 101 GLU A C 1
ATOM 804 O O . GLU A 1 101 ? -1.148 -14.558 11.844 1.00 84.44 101 GLU A O 1
ATOM 809 N N . TRP A 1 102 ? -0.936 -12.375 12.282 1.00 83.81 102 TRP A N 1
ATOM 810 C CA . TRP A 1 102 ? -1.352 -12.434 13.695 1.00 83.81 102 TRP A CA 1
ATOM 811 C C . TRP A 1 102 ? -2.616 -11.621 13.988 1.00 83.81 102 TRP A C 1
ATOM 813 O O . TRP A 1 102 ? -2.829 -11.171 15.114 1.00 83.81 102 TRP A O 1
ATOM 823 N N . VAL A 1 103 ? -3.417 -11.345 12.958 1.00 85.38 103 VAL A N 1
ATOM 824 C CA . VAL A 1 103 ? -4.516 -10.382 13.039 1.00 85.38 103 VAL A CA 1
ATOM 825 C C . VAL A 1 103 ? -5.838 -11.081 12.800 1.00 85.38 103 VAL A C 1
ATOM 827 O O . VAL A 1 103 ? -6.134 -11.523 11.693 1.00 85.38 103 VAL A O 1
ATOM 830 N N . GLU A 1 104 ? -6.674 -11.095 13.830 1.00 83.06 104 GLU A N 1
ATOM 831 C CA . GLU A 1 104 ? -8.081 -11.450 13.700 1.00 83.06 104 GLU A CA 1
ATOM 832 C C . GLU A 1 104 ? -8.889 -10.179 13.440 1.00 83.06 104 GLU A C 1
ATOM 834 O O . GLU A 1 104 ? -8.916 -9.256 14.258 1.00 83.06 104 GLU A O 1
ATOM 839 N N . MET A 1 105 ? -9.534 -10.102 12.275 1.00 74.19 105 MET A N 1
ATOM 840 C CA . MET A 1 105 ? -10.404 -8.969 11.973 1.00 74.19 105 MET A CA 1
ATOM 841 C C . MET A 1 105 ? -11.778 -9.164 12.623 1.00 74.19 105 MET A C 1
ATOM 843 O O . MET A 1 105 ? -12.385 -10.222 12.444 1.00 74.19 105 MET A O 1
ATOM 847 N N . PRO A 1 106 ? -12.317 -8.150 13.324 1.00 68.12 106 PRO A N 1
ATOM 848 C CA . PRO A 1 106 ? -13.699 -8.194 13.774 1.00 68.12 106 PRO A CA 1
ATOM 849 C C . PRO A 1 106 ? -14.636 -8.217 12.561 1.00 68.12 106 PRO A C 1
ATOM 851 O O . PRO A 1 106 ? -14.389 -7.551 11.551 1.00 68.12 106 PRO A O 1
ATOM 854 N N . ASN A 1 107 ? -15.718 -8.991 12.657 1.00 66.00 107 ASN A N 1
ATOM 855 C CA . ASN A 1 107 ? -16.646 -9.182 11.548 1.00 66.00 107 ASN A CA 1
ATOM 856 C C . ASN A 1 107 ? -17.232 -7.846 11.058 1.00 66.00 107 ASN A C 1
ATOM 858 O O . ASN A 1 107 ? -17.987 -7.188 11.766 1.00 66.00 107 ASN A O 1
ATOM 862 N N . ASN A 1 108 ? -16.943 -7.535 9.793 1.00 59.72 108 ASN A N 1
ATOM 863 C CA . ASN A 1 108 ? -17.713 -6.644 8.926 1.00 59.72 108 ASN A CA 1
ATOM 864 C C . ASN A 1 108 ? -17.749 -5.140 9.279 1.00 59.72 108 ASN A C 1
ATOM 866 O O . ASN A 1 108 ? -18.782 -4.494 9.127 1.00 59.72 108 ASN A O 1
ATOM 870 N N . ASN A 1 109 ? -16.604 -4.559 9.651 1.00 69.56 109 ASN A N 1
ATOM 871 C CA . ASN A 1 109 ? -16.468 -3.106 9.846 1.00 69.56 109 ASN A CA 1
ATOM 872 C C . ASN A 1 109 ? -15.971 -2.343 8.599 1.00 69.56 109 ASN A C 1
ATOM 874 O O . ASN A 1 109 ? -15.538 -1.212 8.730 1.00 69.56 109 ASN A O 1
ATOM 878 N N . GLY A 1 110 ? -15.929 -2.923 7.394 1.00 83.19 110 GLY A N 1
ATOM 879 C CA . GLY A 1 110 ? -15.433 -2.207 6.196 1.00 83.19 110 GLY A CA 1
ATOM 880 C C . GLY A 1 110 ? -13.935 -1.834 6.216 1.00 83.19 110 GLY A C 1
ATOM 881 O O . GLY A 1 110 ? -13.429 -1.213 5.279 1.00 83.19 110 GLY A O 1
ATOM 882 N N . LEU A 1 111 ? -13.195 -2.237 7.254 1.00 88.31 111 LEU A N 1
ATOM 883 C CA . LEU A 1 111 ? -11.756 -2.024 7.370 1.00 88.31 111 LEU A CA 1
ATOM 884 C C . LEU A 1 111 ? -11.004 -2.861 6.329 1.00 88.31 111 LEU A C 1
ATOM 886 O O . LEU A 1 111 ? -11.092 -4.087 6.293 1.00 88.31 111 LEU A O 1
ATOM 890 N N . LYS A 1 112 ? -10.181 -2.191 5.532 1.00 91.25 112 LYS A N 1
ATOM 891 C CA . LYS A 1 112 ? -9.226 -2.793 4.608 1.00 91.25 112 LYS A CA 1
ATOM 892 C C . LYS A 1 112 ? -7.866 -2.803 5.288 1.00 91.25 112 LYS A C 1
ATOM 894 O O . LYS A 1 112 ? -7.048 -1.912 5.067 1.00 91.25 112 LYS A O 1
ATOM 899 N N . TYR A 1 113 ? -7.614 -3.831 6.102 1.00 91.25 113 TYR A N 1
ATOM 900 C CA . TYR A 1 113 ? -6.390 -3.929 6.906 1.00 91.25 113 TYR A CA 1
ATOM 901 C C . TYR A 1 113 ? -5.114 -3.739 6.081 1.00 91.25 113 TYR A C 1
ATOM 903 O O . TYR A 1 113 ? -4.139 -3.225 6.598 1.00 91.25 113 TYR A O 1
ATOM 911 N N . CYS A 1 114 ? -5.111 -4.079 4.791 1.00 91.00 114 CYS A N 1
ATOM 912 C CA . CYS A 1 114 ? -3.921 -4.009 3.939 1.00 91.00 114 CYS A CA 1
ATOM 913 C C . CYS A 1 114 ? -3.944 -2.863 2.931 1.00 91.00 114 CYS A C 1
ATOM 915 O O . CYS A 1 114 ? -3.196 -2.896 1.959 1.00 91.00 114 CYS A O 1
ATOM 917 N N . ALA A 1 115 ? -4.753 -1.826 3.186 1.00 92.81 115 ALA A N 1
ATOM 918 C CA . ALA A 1 115 ? -4.830 -0.609 2.373 1.00 92.81 115 ALA A CA 1
ATOM 919 C C . ALA A 1 115 ? -3.487 0.135 2.230 1.00 92.81 115 ALA A C 1
ATOM 921 O O . ALA A 1 115 ? -3.311 0.917 1.298 1.00 92.81 115 ALA A O 1
ATOM 922 N N . LEU A 1 116 ? -2.506 -0.155 3.090 1.00 94.19 116 LEU A N 1
ATOM 923 C CA . LEU A 1 116 ? -1.145 0.359 2.958 1.00 94.19 116 LEU A CA 1
ATOM 924 C C . LEU A 1 116 ? -0.434 -0.134 1.681 1.00 94.19 116 LEU A C 1
ATOM 926 O O . LEU A 1 116 ? 0.286 0.638 1.051 1.00 94.19 116 LEU A O 1
ATOM 930 N N . VAL A 1 117 ? -0.653 -1.387 1.266 1.00 92.12 117 VAL A N 1
ATOM 931 C CA . VAL A 1 117 ? -0.010 -1.987 0.080 1.00 92.12 117 VAL A CA 1
ATOM 932 C C . VAL A 1 117 ? -0.405 -1.283 -1.228 1.00 92.12 117 VAL A C 1
ATOM 934 O O . VAL A 1 117 ? 0.498 -0.833 -1.933 1.00 92.12 117 VAL A O 1
ATOM 937 N N . PRO A 1 118 ? -1.700 -1.112 -1.572 1.00 92.00 118 PRO A N 1
A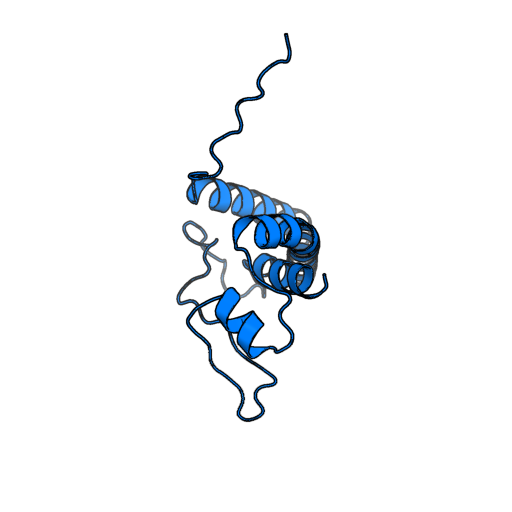TOM 938 C CA . PRO A 1 118 ? -2.079 -0.399 -2.791 1.00 92.00 118 PRO A CA 1
ATOM 939 C C . PRO A 1 118 ? -1.636 1.068 -2.758 1.00 92.00 118 PRO A C 1
ATOM 941 O O . PRO A 1 118 ? -1.236 1.597 -3.792 1.00 92.00 118 PRO A O 1
ATOM 944 N N . GLY A 1 119 ? -1.613 1.704 -1.579 1.00 94.56 119 GLY A N 1
ATOM 945 C CA . GLY A 1 119 ? -1.025 3.032 -1.416 1.00 94.56 119 GLY A CA 1
ATOM 946 C C . GLY A 1 119 ? 0.455 3.058 -1.802 1.00 94.56 119 GLY A C 1
ATOM 947 O O . GLY A 1 119 ? 0.865 3.895 -2.602 1.00 94.56 119 GLY A O 1
ATOM 948 N N . ALA A 1 120 ? 1.250 2.117 -1.287 1.00 94.75 120 ALA A N 1
ATOM 949 C CA . ALA A 1 120 ? 2.673 2.004 -1.607 1.00 94.75 120 ALA A CA 1
ATOM 950 C C . ALA A 1 120 ? 2.930 1.742 -3.092 1.00 94.75 120 ALA A C 1
ATOM 952 O O . ALA A 1 120 ? 3.802 2.386 -3.673 1.00 94.75 120 ALA A O 1
ATOM 953 N N . ILE A 1 121 ? 2.139 0.875 -3.725 1.00 92.50 121 ILE A N 1
ATOM 954 C CA . ILE A 1 121 ? 2.226 0.644 -5.172 1.00 92.50 121 ILE A CA 1
ATOM 955 C C . ILE A 1 121 ? 1.911 1.941 -5.925 1.00 92.50 121 ILE A C 1
ATOM 957 O O . ILE A 1 121 ? 2.706 2.370 -6.755 1.00 92.50 121 ILE A O 1
ATOM 961 N N . ARG A 1 122 ? 0.813 2.629 -5.585 1.00 93.88 122 ARG A N 1
ATOM 962 C CA . ARG A 1 122 ? 0.437 3.898 -6.226 1.00 93.88 122 ARG A CA 1
ATOM 963 C C . ARG A 1 122 ? 1.529 4.961 -6.100 1.00 93.88 122 ARG A C 1
ATOM 965 O O . ARG A 1 122 ? 1.822 5.649 -7.071 1.00 93.88 122 ARG A O 1
ATOM 972 N N . GLY A 1 123 ? 2.129 5.096 -4.918 1.00 94.12 123 GLY A N 1
ATOM 973 C CA . GLY A 1 123 ? 3.213 6.051 -4.682 1.00 94.12 123 GLY A CA 1
ATOM 974 C C . GLY A 1 123 ? 4.483 5.721 -5.458 1.00 94.12 123 GLY A C 1
ATOM 975 O O . GLY A 1 123 ? 5.127 6.626 -5.975 1.00 94.12 123 GLY A O 1
ATOM 976 N N . ALA A 1 124 ? 4.823 4.437 -5.569 1.00 92.44 124 ALA A N 1
ATOM 977 C CA . ALA A 1 124 ? 5.990 3.998 -6.321 1.00 92.44 124 ALA A CA 1
ATOM 978 C C . ALA A 1 124 ? 5.817 4.192 -7.835 1.00 92.44 124 ALA A C 1
ATOM 980 O O . ALA A 1 124 ? 6.753 4.626 -8.490 1.00 92.44 124 ALA A O 1
ATOM 981 N N . LEU A 1 125 ? 4.629 3.910 -8.382 1.00 90.06 125 LEU A N 1
ATOM 982 C CA . LEU A 1 125 ? 4.352 4.026 -9.821 1.00 90.06 125 LEU A CA 1
ATOM 983 C C . LEU A 1 125 ? 4.173 5.466 -10.315 1.00 90.06 125 LEU A C 1
ATOM 985 O O . LEU A 1 125 ? 4.202 5.705 -11.518 1.00 90.06 125 LEU A O 1
ATOM 989 N N . GLN A 1 126 ? 3.945 6.417 -9.410 1.00 89.50 126 GLN A N 1
ATOM 990 C CA . GLN A 1 126 ? 3.826 7.830 -9.765 1.00 89.50 126 GLN A CA 1
ATOM 991 C C . GLN A 1 126 ? 5.188 8.498 -10.038 1.00 89.50 126 GLN A C 1
ATOM 993 O O . GLN A 1 126 ? 5.222 9.560 -10.665 1.00 89.50 126 GLN A O 1
ATOM 998 N N . MET A 1 127 ? 6.278 7.912 -9.537 1.00 83.94 127 MET A N 1
ATOM 999 C CA . MET A 1 127 ? 7.647 8.437 -9.624 1.00 83.94 127 MET A CA 1
ATOM 1000 C C . MET A 1 127 ? 8.397 7.860 -10.823 1.00 83.94 127 MET A C 1
ATOM 1002 O O . MET A 1 127 ? 9.153 8.635 -11.452 1.00 83.94 127 MET A O 1
#

pLDDT: mean 82.53, std 14.41, range [36.56, 97.5]

Organism: Operophtera brumata (NCBI:txid104452)

Secondary structure (DSSP, 8-state):
---------GGG--HHHHHHHHHHHHHHHHHH-S-HHHHHHHHHHHHHHHHHHHHHHHHHHH-PPPP-SHHHHHHHH-S-EEE-TTSS-EEE--SS-TT-TT-PPPTTS---T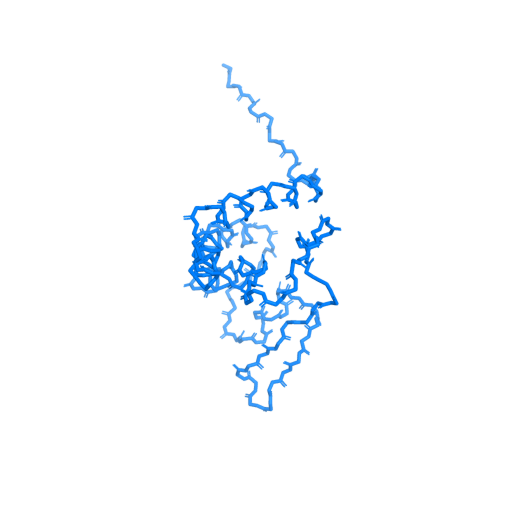TTHHHHHHHHHHT-

Sequence (127 aa):
MSRQTSRLDAKKVNSELLTLTYGALVSQMLKEIENPDDVNKQLERIGYNMGVRLIEDFLARTTSNRCMEMRETADKLQQAFSWSSSGDEFSLVWDQCPLSEWVEMPNNNGLKYCALVPGAIRGALQM

Radius of gyration: 17.18 Å; chains: 1; bounding box: 56×24×42 Å